Protein AF-A0A533XCX4-F1 (afdb_monomer_lite)

Sequence (166 aa):
MGKGDLHEAAHLLEQAASLWSGLTAKSEELLWRLWPGDFLKLRKTLGRGSTADSPRYNESERLGRTLWTPYESFLKNRGIGLARLLADNEGEDSDGLRSLTKAMMWYDYRVQEFNLAHLYLVFAEIGDKTVGLKGGTTGYLIKRYNKFLFPKLWDSLNELYKDFKT

Structure (mmCIF, N/CA/C/O backbone):
data_AF-A0A533XCX4-F1
#
_entry.id   AF-A0A533XCX4-F1
#
loop_
_atom_site.group_PDB
_atom_site.id
_atom_site.type_symbol
_atom_site.label_atom_id
_atom_site.label_alt_id
_atom_site.label_comp_id
_atom_site.label_asym_id
_atom_site.label_entity_id
_atom_site.label_seq_id
_atom_site.pdbx_PDB_ins_code
_atom_site.Cartn_x
_atom_site.Cartn_y
_atom_site.Cartn_z
_atom_site.occupancy
_atom_site.B_iso_or_equiv
_atom_site.auth_seq_id
_atom_site.auth_comp_id
_atom_site.auth_asym_id
_atom_site.auth_atom_id
_atom_site.pdbx_PDB_model_num
ATOM 1 N N . MET A 1 1 ? -24.392 -14.672 11.580 1.00 37.16 1 MET A N 1
ATOM 2 C CA . MET A 1 1 ? -23.072 -14.347 10.996 1.00 37.16 1 MET A CA 1
ATOM 3 C C . MET A 1 1 ? -22.055 -14.500 12.111 1.00 37.16 1 MET A C 1
ATOM 5 O O . MET A 1 1 ? -22.232 -13.857 13.137 1.00 37.16 1 MET A O 1
ATOM 9 N N . GLY A 1 2 ? -21.135 -15.462 11.989 1.00 41.72 2 GLY A N 1
ATOM 10 C CA . GLY A 1 2 ? -20.233 -15.847 13.080 1.00 41.72 2 GLY A CA 1
ATOM 11 C C . GLY A 1 2 ? -19.392 -14.661 13.539 1.00 41.72 2 GLY A C 1
ATOM 12 O O . GLY A 1 2 ? -18.966 -13.866 12.705 1.00 41.72 2 GLY A O 1
ATOM 13 N N . LYS A 1 3 ? -19.194 -14.520 14.853 1.00 52.56 3 LYS A N 1
ATOM 14 C CA . LYS A 1 3 ? -18.193 -13.609 15.415 1.00 52.56 3 LYS A CA 1
ATOM 15 C C . LYS A 1 3 ? -16.831 -14.077 14.893 1.00 52.56 3 LYS A C 1
ATOM 17 O O . LYS A 1 3 ? -16.259 -15.001 15.456 1.00 52.56 3 LYS A O 1
ATOM 22 N N . GLY A 1 4 ? -16.406 -13.553 13.746 1.00 63.06 4 GLY A N 1
ATOM 23 C CA . GLY A 1 4 ? -15.088 -13.834 13.195 1.00 63.06 4 GLY A CA 1
ATOM 24 C C . GLY A 1 4 ? -14.045 -13.284 14.155 1.00 63.06 4 GLY A C 1
ATOM 25 O O . GLY A 1 4 ? -14.192 -12.158 14.630 1.00 63.06 4 GLY A O 1
ATOM 26 N N . ASP A 1 5 ? -13.049 -14.098 14.471 1.00 88.44 5 ASP A N 1
ATOM 27 C CA . ASP A 1 5 ? -11.914 -13.688 15.282 1.00 88.44 5 ASP A CA 1
ATOM 28 C C . ASP A 1 5 ? -11.107 -12.631 14.505 1.00 88.44 5 ASP A C 1
ATOM 30 O O . ASP A 1 5 ? -10.583 -12.915 13.423 1.00 88.44 5 ASP A O 1
ATOM 34 N N . LEU A 1 6 ? -11.070 -11.387 15.002 1.00 94.38 6 LEU A N 1
ATOM 35 C CA . LEU A 1 6 ? -10.344 -10.307 14.325 1.00 94.38 6 LEU A CA 1
ATOM 36 C C .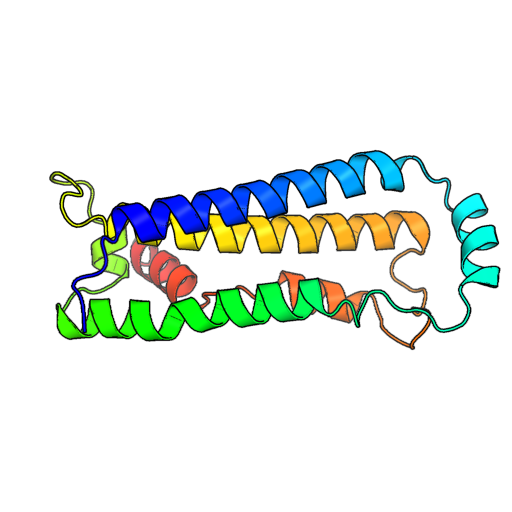 LEU A 1 6 ? -8.830 -10.517 14.394 1.00 94.38 6 LEU A C 1
ATOM 38 O O . LEU A 1 6 ? -8.135 -10.034 13.502 1.00 94.38 6 LEU A O 1
ATOM 42 N N . HIS A 1 7 ? -8.326 -11.258 15.387 1.00 94.88 7 HIS A N 1
ATOM 43 C CA . HIS A 1 7 ? -6.912 -11.631 15.448 1.00 94.88 7 HIS A CA 1
ATOM 44 C C . HIS A 1 7 ? -6.556 -12.582 14.318 1.00 94.88 7 HIS A C 1
ATOM 46 O O . HIS A 1 7 ? -5.558 -12.371 13.635 1.00 94.88 7 HIS A O 1
ATOM 52 N N . GLU A 1 8 ? -7.406 -13.572 14.051 1.00 95.56 8 GLU A N 1
ATOM 53 C CA . GLU A 1 8 ? -7.206 -14.478 12.917 1.00 95.56 8 GLU A CA 1
ATOM 54 C C . GLU A 1 8 ? -7.275 -13.716 11.586 1.00 95.56 8 GLU A C 1
ATOM 56 O O . GLU A 1 8 ? -6.434 -13.897 10.705 1.00 95.56 8 GLU A O 1
ATOM 61 N N . ALA A 1 9 ? -8.236 -12.797 11.443 1.00 96.25 9 ALA A N 1
ATOM 62 C CA . ALA A 1 9 ? -8.322 -11.948 10.258 1.00 96.25 9 ALA A CA 1
ATOM 63 C C . ALA A 1 9 ? -7.066 -11.075 10.078 1.00 96.25 9 ALA A C 1
ATOM 65 O O . ALA A 1 9 ? -6.569 -10.941 8.957 1.00 96.25 9 ALA A O 1
ATOM 66 N N . ALA A 1 10 ? -6.543 -10.504 11.168 1.00 97.69 10 ALA A N 1
ATOM 67 C CA . ALA A 1 10 ? -5.298 -9.746 11.161 1.00 97.69 10 ALA A CA 1
ATOM 68 C C . ALA A 1 10 ? -4.121 -10.633 10.738 1.00 97.69 10 ALA A C 1
ATOM 70 O O . ALA A 1 10 ? -3.392 -10.276 9.814 1.00 97.69 10 ALA A O 1
ATOM 71 N N . HIS A 1 11 ? -3.995 -11.821 11.333 1.00 97.44 11 HIS A N 1
ATOM 72 C CA . HIS A 1 11 ? -2.931 -12.775 11.041 1.00 97.44 11 HIS A CA 1
ATOM 73 C C . HIS A 1 11 ? -2.906 -13.185 9.562 1.00 97.44 11 HIS A C 1
ATOM 75 O O . HIS A 1 11 ? -1.867 -13.104 8.904 1.00 97.44 11 HIS A O 1
ATOM 81 N N . LEU A 1 12 ? -4.054 -13.565 8.998 1.00 97.00 12 LEU A N 1
ATOM 82 C CA . LEU A 1 12 ? -4.158 -13.938 7.584 1.00 97.00 12 LEU A CA 1
ATOM 83 C C . LEU A 1 12 ? -3.817 -12.768 6.652 1.00 97.00 12 LEU A C 1
ATOM 85 O O . LEU A 1 12 ? -3.181 -12.954 5.609 1.00 97.00 12 LEU A O 1
ATOM 89 N N . LEU A 1 13 ? -4.212 -11.549 7.021 1.00 97.44 13 LEU A N 1
ATOM 90 C CA . LEU A 1 13 ? -3.901 -10.358 6.238 1.00 97.44 13 LEU A CA 1
ATOM 91 C C . LEU A 1 13 ? -2.405 -10.008 6.297 1.00 97.44 13 LEU A C 1
ATOM 93 O O . LEU A 1 13 ? -1.822 -9.635 5.277 1.00 97.44 13 LEU A O 1
ATOM 97 N N . GLU A 1 14 ? -1.758 -10.196 7.447 1.00 97.62 14 GLU A N 1
ATOM 98 C CA . GLU A 1 14 ? -0.306 -10.060 7.611 1.00 97.62 14 GLU A CA 1
ATOM 99 C C . GLU A 1 14 ? 0.475 -11.100 6.799 1.00 97.62 14 GLU A C 1
ATOM 101 O O . GLU A 1 14 ? 1.486 -10.766 6.167 1.00 97.62 14 GLU A O 1
ATOM 106 N N . GLN A 1 15 ? -0.004 -12.346 6.750 1.00 97.62 15 GLN A N 1
ATOM 107 C CA . GLN A 1 15 ? 0.565 -13.378 5.882 1.00 97.62 15 GLN A CA 1
ATOM 108 C C . GLN A 1 15 ? 0.468 -12.962 4.409 1.00 97.62 15 GLN A C 1
ATOM 110 O O . GLN A 1 15 ? 1.459 -13.012 3.677 1.00 97.62 15 GLN A O 1
ATOM 115 N N . ALA A 1 16 ? -0.698 -12.477 3.975 1.00 96.25 16 ALA A N 1
ATOM 116 C CA . ALA A 1 16 ? -0.886 -11.989 2.612 1.00 96.25 16 ALA A CA 1
ATOM 117 C C . ALA A 1 16 ? 0.020 -10.783 2.293 1.00 96.25 16 ALA A C 1
ATOM 119 O O . ALA A 1 16 ? 0.592 -10.711 1.204 1.00 96.25 16 ALA A O 1
ATOM 120 N N . ALA A 1 17 ? 0.208 -9.862 3.242 1.00 96.75 17 ALA A N 1
ATOM 121 C CA . ALA A 1 17 ? 1.137 -8.739 3.110 1.00 96.75 17 ALA A CA 1
ATOM 122 C C . ALA A 1 17 ? 2.602 -9.209 2.998 1.00 96.75 17 ALA A C 1
ATOM 124 O O . ALA A 1 17 ? 3.380 -8.675 2.207 1.00 96.75 17 ALA A O 1
ATOM 125 N N . SER A 1 18 ? 2.979 -10.250 3.740 1.00 96.38 18 SER A N 1
ATOM 126 C CA . SER A 1 18 ? 4.315 -10.856 3.662 1.00 96.38 18 SER A CA 1
ATOM 127 C C . SER A 1 18 ? 4.580 -11.493 2.295 1.00 96.38 18 SER A C 1
ATOM 129 O O . SER A 1 18 ? 5.683 -11.373 1.763 1.00 96.38 18 SER A O 1
ATOM 131 N N . LEU A 1 19 ? 3.560 -12.104 1.681 1.00 94.56 19 LEU A N 1
ATOM 132 C CA . LEU A 1 19 ? 3.659 -12.631 0.318 1.00 94.56 19 LEU A CA 1
ATOM 133 C C . LEU A 1 19 ? 3.873 -11.518 -0.715 1.00 94.56 19 LEU A C 1
ATOM 135 O O . LEU A 1 19 ? 4.712 -11.678 -1.601 1.00 94.56 19 LEU A O 1
ATOM 139 N N . TRP A 1 20 ? 3.177 -10.382 -0.583 1.00 94.25 20 TRP A N 1
ATOM 140 C CA . TRP A 1 20 ? 3.435 -9.199 -1.413 1.00 94.25 20 TRP A CA 1
ATOM 141 C C . TRP A 1 20 ? 4.891 -8.749 -1.315 1.00 94.25 20 TRP A C 1
ATOM 143 O O . TRP A 1 20 ? 5.559 -8.638 -2.339 1.00 94.25 20 TRP A O 1
ATOM 153 N N . SER A 1 21 ? 5.392 -8.559 -0.092 1.00 95.12 21 SER A N 1
ATOM 154 C CA . SER A 1 21 ? 6.781 -8.161 0.161 1.00 95.12 21 SER A CA 1
ATOM 155 C C . SER A 1 21 ? 7.784 -9.113 -0.497 1.00 95.12 21 SER A C 1
ATOM 157 O O . SER A 1 21 ? 8.656 -8.684 -1.252 1.00 95.12 21 SER A O 1
ATOM 159 N N . GLY A 1 22 ? 7.626 -10.423 -0.275 1.00 95.44 22 GLY A N 1
ATOM 160 C CA . GLY A 1 22 ? 8.530 -11.429 -0.831 1.00 95.44 22 GLY A CA 1
ATOM 161 C C . GLY A 1 22 ? 8.540 -11.440 -2.363 1.00 95.44 22 GLY A C 1
ATOM 162 O O . GLY A 1 22 ? 9.605 -11.545 -2.973 1.00 95.44 22 GLY A O 1
ATOM 163 N N . LEU A 1 23 ? 7.371 -11.287 -2.995 1.00 91.69 23 LEU A N 1
ATOM 164 C CA . LEU A 1 23 ? 7.257 -11.203 -4.453 1.00 91.69 23 LEU A CA 1
ATOM 165 C C . LEU A 1 23 ? 7.872 -9.913 -5.006 1.00 91.69 23 LEU A C 1
ATOM 167 O O . LEU A 1 23 ? 8.564 -9.971 -6.026 1.00 91.69 23 LEU A O 1
ATOM 171 N N . THR A 1 24 ? 7.658 -8.775 -4.343 1.00 94.38 24 THR A N 1
ATOM 172 C CA . THR A 1 24 ? 8.269 -7.491 -4.715 1.00 94.38 24 THR A CA 1
ATOM 173 C C . THR A 1 24 ? 9.786 -7.583 -4.647 1.00 94.38 24 THR A C 1
ATOM 175 O O . THR A 1 24 ? 10.445 -7.414 -5.672 1.00 94.38 24 THR A O 1
ATOM 178 N N . ALA A 1 25 ? 10.330 -7.974 -3.492 1.00 94.19 25 ALA A N 1
ATOM 179 C CA . ALA A 1 25 ? 11.769 -8.081 -3.280 1.00 94.19 25 ALA A CA 1
ATOM 180 C C . ALA A 1 25 ? 12.423 -9.029 -4.293 1.00 94.19 25 ALA A C 1
ATOM 182 O O . ALA A 1 25 ? 13.469 -8.716 -4.865 1.0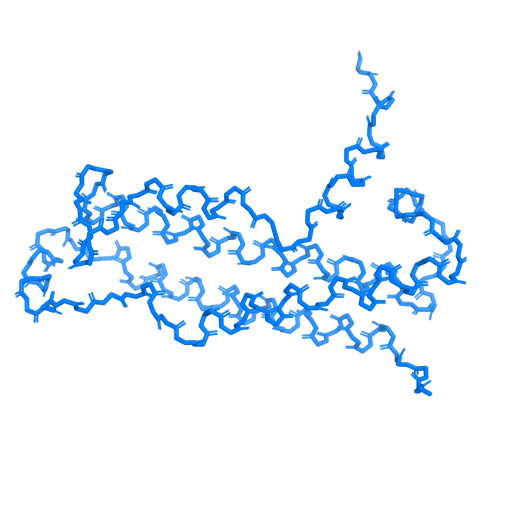0 94.19 25 ALA A O 1
ATOM 183 N N . LYS A 1 26 ? 11.790 -10.177 -4.578 1.00 92.44 26 LYS A N 1
ATOM 184 C CA . LYS A 1 26 ? 12.329 -11.123 -5.560 1.00 92.44 26 LYS A CA 1
ATOM 185 C C . LYS A 1 26 ? 12.299 -10.571 -6.984 1.00 92.44 26 LYS A C 1
ATOM 187 O O . LYS A 1 26 ? 13.231 -10.813 -7.750 1.00 92.44 26 LYS A O 1
ATOM 192 N N . SER A 1 27 ? 11.242 -9.844 -7.340 1.00 87.38 27 SER A N 1
ATOM 193 C CA . SER A 1 27 ? 11.117 -9.215 -8.658 1.00 87.38 27 SER A CA 1
ATOM 194 C C . SER A 1 27 ? 12.180 -8.137 -8.851 1.00 87.38 27 SER A C 1
ATOM 196 O O . SER A 1 27 ? 12.835 -8.109 -9.890 1.00 87.38 27 SER A O 1
ATOM 198 N N . GLU A 1 28 ? 12.399 -7.300 -7.840 1.00 91.44 28 GLU A N 1
ATOM 199 C CA . GLU A 1 28 ? 13.451 -6.285 -7.846 1.00 91.44 28 GLU A CA 1
ATOM 200 C C . GLU A 1 28 ? 14.842 -6.909 -7.964 1.00 91.44 28 GLU A C 1
ATOM 202 O O . GLU A 1 28 ? 15.604 -6.521 -8.845 1.00 91.44 28 GLU A O 1
ATOM 207 N N . GLU A 1 29 ? 15.156 -7.917 -7.141 1.00 89.69 29 GLU A N 1
ATOM 208 C CA . GLU A 1 29 ? 16.461 -8.593 -7.144 1.00 89.69 29 GLU A CA 1
ATOM 209 C C . GLU A 1 29 ? 16.851 -9.111 -8.539 1.00 89.69 29 GLU A C 1
ATOM 211 O O . GLU A 1 29 ? 18.019 -9.055 -8.934 1.00 89.69 29 GLU A O 1
ATOM 216 N N . LEU A 1 30 ? 15.873 -9.637 -9.279 1.00 88.44 30 LEU A N 1
ATOM 217 C CA . LEU A 1 30 ? 16.083 -10.220 -10.600 1.00 88.44 30 LEU A CA 1
ATOM 218 C C . LEU A 1 30 ? 16.119 -9.161 -11.703 1.00 88.44 30 LEU A C 1
ATOM 220 O O . LEU A 1 30 ? 17.001 -9.206 -12.559 1.00 88.44 30 LEU A O 1
ATOM 224 N N . LEU A 1 31 ? 15.158 -8.236 -11.705 1.00 90.62 31 LEU A N 1
ATOM 225 C CA . LEU A 1 31 ? 14.951 -7.324 -12.828 1.00 90.62 31 LEU A CA 1
ATOM 226 C C . LEU A 1 31 ? 15.910 -6.134 -12.809 1.00 90.62 31 LEU A C 1
ATOM 228 O O . LEU A 1 31 ? 16.328 -5.710 -13.876 1.00 90.62 31 LEU A O 1
ATOM 232 N N . TRP A 1 32 ? 16.359 -5.666 -11.640 1.00 89.75 32 TRP A N 1
ATOM 233 C CA . TRP A 1 32 ? 17.351 -4.582 -11.561 1.00 89.75 32 TRP A CA 1
ATOM 234 C C . TRP A 1 32 ? 18.726 -4.939 -12.136 1.00 89.75 32 TRP A C 1
ATOM 236 O O . TRP A 1 32 ? 19.550 -4.057 -12.365 1.00 89.75 32 TRP A O 1
ATOM 246 N N . ARG A 1 33 ? 19.005 -6.229 -12.348 1.00 90.00 33 ARG A N 1
ATOM 247 C CA . ARG A 1 33 ? 20.260 -6.696 -12.957 1.00 90.00 33 ARG A CA 1
ATOM 248 C C . ARG A 1 33 ? 20.226 -6.656 -14.483 1.00 90.00 33 ARG A C 1
ATOM 250 O O . ARG A 1 33 ? 21.252 -6.916 -15.112 1.00 90.00 33 ARG A O 1
ATOM 257 N N . LEU A 1 34 ? 19.065 -6.397 -15.081 1.00 91.00 34 LEU A N 1
ATOM 258 C CA . LEU A 1 34 ? 18.924 -6.337 -16.523 1.00 91.00 34 LEU A CA 1
ATOM 259 C C . LEU A 1 34 ? 19.484 -5.007 -17.039 1.00 91.00 34 LEU A C 1
ATOM 261 O O . LEU A 1 34 ? 19.216 -3.938 -16.501 1.00 91.00 34 LEU A O 1
ATOM 265 N N . TRP A 1 35 ? 20.319 -5.072 -18.075 1.00 93.31 35 TRP A N 1
ATOM 266 C CA . TRP A 1 35 ? 20.795 -3.865 -18.738 1.00 93.31 35 TRP A CA 1
ATOM 267 C C . TRP A 1 35 ? 19.719 -3.364 -19.715 1.00 93.31 35 TRP A C 1
ATOM 269 O O . TRP A 1 35 ? 19.214 -4.181 -20.496 1.00 93.31 35 TRP A O 1
ATOM 279 N N . PRO A 1 36 ? 19.432 -2.048 -19.802 1.00 93.75 36 PRO A N 1
ATOM 280 C CA . PRO A 1 36 ? 18.381 -1.532 -20.688 1.00 93.75 36 PRO A CA 1
ATOM 281 C C . PRO A 1 36 ? 18.544 -1.943 -22.157 1.00 93.75 36 PRO A C 1
ATOM 283 O O . PRO A 1 36 ? 17.575 -2.202 -22.875 1.00 93.75 36 PRO A O 1
ATOM 286 N N . GLY A 1 37 ? 19.792 -2.067 -22.623 1.00 94.75 37 GLY A N 1
ATOM 287 C CA . GLY A 1 37 ? 20.089 -2.560 -23.970 1.00 94.75 37 GLY A CA 1
ATOM 288 C C . GLY A 1 37 ? 19.688 -4.024 -24.197 1.00 94.75 37 GLY A C 1
ATOM 289 O O . GLY A 1 37 ? 19.291 -4.380 -25.308 1.00 94.75 37 GLY A O 1
ATOM 290 N N . ASP A 1 38 ? 19.753 -4.867 -23.167 1.00 93.94 38 ASP A N 1
ATOM 291 C CA . ASP A 1 38 ? 19.312 -6.263 -23.230 1.00 93.94 38 ASP A CA 1
ATOM 292 C C . ASP A 1 38 ? 17.795 -6.371 -23.100 1.00 93.94 38 ASP A C 1
ATOM 294 O O . ASP A 1 38 ? 17.168 -7.102 -23.876 1.00 93.94 38 ASP A O 1
ATOM 298 N N . PHE A 1 39 ? 17.178 -5.561 -22.234 1.00 92.00 39 PHE A N 1
ATOM 299 C CA . PHE A 1 39 ? 15.724 -5.444 -22.209 1.00 92.00 39 PHE A CA 1
ATOM 300 C C . PHE A 1 39 ? 15.169 -4.981 -23.555 1.00 92.00 39 PHE A C 1
ATOM 302 O O . PHE A 1 39 ? 14.170 -5.524 -24.014 1.00 92.00 39 PHE A O 1
ATOM 309 N N . LEU A 1 40 ? 15.826 -4.051 -24.255 1.00 92.81 40 LEU A N 1
ATOM 310 C CA . LEU A 1 40 ? 15.410 -3.630 -25.596 1.00 92.81 40 LEU A CA 1
ATOM 311 C C . LEU A 1 40 ? 15.401 -4.794 -26.601 1.00 92.81 40 LEU A C 1
ATOM 313 O O . LEU A 1 40 ? 14.504 -4.863 -27.446 1.00 92.81 40 LEU A O 1
ATOM 317 N N . LYS A 1 41 ? 16.371 -5.717 -26.527 1.00 93.88 41 LYS A N 1
ATOM 318 C CA . LYS A 1 41 ? 16.391 -6.924 -27.373 1.00 93.88 41 LYS A CA 1
ATOM 319 C C . LYS A 1 41 ? 15.200 -7.828 -27.050 1.00 93.88 41 LYS A C 1
ATOM 321 O O . LYS A 1 41 ? 14.494 -8.230 -27.971 1.00 93.88 41 LYS A O 1
ATOM 326 N N . LEU A 1 42 ? 14.942 -8.079 -25.763 1.00 89.69 42 LEU A N 1
ATOM 327 C CA . LEU A 1 42 ? 13.792 -8.865 -25.296 1.00 89.69 42 LEU A CA 1
ATOM 328 C C . LEU A 1 42 ? 12.463 -8.207 -25.685 1.00 89.69 42 LEU A C 1
ATOM 330 O O . LEU A 1 42 ? 11.570 -8.848 -26.225 1.00 89.69 42 LEU A O 1
ATOM 334 N N . ARG A 1 43 ? 12.331 -6.896 -25.494 1.00 88.25 43 ARG A N 1
ATOM 335 C CA . ARG A 1 43 ? 11.114 -6.127 -25.774 1.00 88.25 43 ARG A CA 1
ATOM 336 C C . ARG A 1 43 ? 10.647 -6.274 -27.220 1.00 88.25 43 ARG A C 1
ATOM 338 O O . ARG A 1 43 ? 9.444 -6.312 -27.459 1.00 88.25 43 ARG A O 1
ATOM 345 N N . LYS A 1 44 ? 11.575 -6.390 -28.175 1.00 89.94 44 LYS A N 1
ATOM 346 C CA . LYS A 1 44 ? 11.258 -6.605 -29.597 1.00 89.94 44 LYS A CA 1
ATOM 347 C C . LYS A 1 44 ? 10.571 -7.950 -29.861 1.00 89.94 44 LYS A C 1
ATOM 349 O O . LYS A 1 44 ? 9.862 -8.060 -30.856 1.00 89.94 44 LYS A O 1
ATOM 354 N N . THR A 1 45 ? 10.746 -8.947 -28.990 1.00 89.44 45 THR A N 1
ATOM 355 C CA . THR A 1 45 ? 10.145 -10.284 -29.139 1.00 89.44 45 THR A CA 1
ATOM 356 C C . THR A 1 45 ? 8.835 -10.452 -28.359 1.00 89.44 45 THR A C 1
ATOM 358 O O . THR A 1 45 ? 8.046 -11.330 -28.691 1.00 89.44 45 THR A O 1
ATOM 361 N N . LEU A 1 46 ? 8.546 -9.585 -27.377 1.00 84.44 46 LEU A N 1
ATOM 362 C CA . LEU A 1 46 ? 7.360 -9.673 -26.502 1.00 84.44 46 LEU A CA 1
ATOM 363 C C . LEU A 1 46 ? 6.018 -9.312 -27.179 1.00 84.44 46 LEU A C 1
ATOM 365 O O . LEU A 1 46 ? 4.951 -9.469 -26.576 1.00 84.44 46 LEU A O 1
ATOM 369 N N . GLY A 1 47 ? 6.036 -8.819 -28.421 1.00 80.62 47 GLY A N 1
ATOM 370 C CA . GLY A 1 47 ? 4.827 -8.450 -29.163 1.00 80.62 47 GLY A CA 1
ATOM 371 C C . GLY A 1 47 ? 3.976 -7.403 -28.429 1.00 80.62 47 GLY A C 1
ATOM 372 O O . GLY A 1 47 ? 4.482 -6.378 -27.982 1.00 80.62 47 GLY A O 1
ATOM 373 N N . ARG A 1 48 ? 2.664 -7.654 -28.305 1.00 73.31 48 ARG A N 1
ATOM 374 C CA . ARG A 1 48 ? 1.708 -6.788 -27.576 1.00 73.31 48 ARG A CA 1
ATOM 375 C C . ARG A 1 48 ? 1.418 -7.271 -26.148 1.00 73.31 48 ARG A C 1
ATOM 377 O O . ARG A 1 48 ? 0.398 -6.891 -25.569 1.00 73.31 48 ARG A O 1
ATOM 384 N N . GLY A 1 49 ? 2.269 -8.134 -25.589 1.00 69.25 49 GLY A N 1
ATOM 385 C CA . GLY A 1 49 ? 2.140 -8.576 -24.204 1.00 69.25 49 GLY A CA 1
ATOM 386 C C . GLY A 1 49 ? 2.184 -7.383 -23.249 1.00 69.25 49 GLY A C 1
ATOM 387 O O . GLY A 1 49 ? 3.004 -6.482 -23.405 1.00 69.25 49 GLY A O 1
ATOM 388 N N . SER A 1 50 ? 1.285 -7.342 -22.268 1.00 72.31 50 SER A N 1
ATOM 389 C CA . SER A 1 50 ? 1.320 -6.326 -21.218 1.00 72.31 50 SER A CA 1
ATOM 390 C C . SER A 1 50 ? 1.056 -6.962 -19.872 1.00 72.31 50 SER A C 1
ATOM 392 O O . SER A 1 50 ? 0.102 -7.716 -19.704 1.00 72.31 50 SER A O 1
ATOM 394 N N . THR A 1 51 ? 1.889 -6.603 -18.904 1.00 69.75 51 THR A N 1
ATOM 395 C CA . THR A 1 51 ? 1.710 -6.967 -17.500 1.00 69.75 51 THR A CA 1
ATOM 396 C C . THR A 1 51 ? 0.522 -6.244 -16.856 1.00 69.75 51 THR A C 1
ATOM 398 O O . THR A 1 51 ? 0.082 -6.654 -15.784 1.00 69.75 51 THR A O 1
ATOM 401 N N . ALA A 1 52 ? -0.051 -5.225 -17.518 1.00 70.06 52 ALA A N 1
ATOM 402 C CA . ALA A 1 52 ? -1.243 -4.512 -17.053 1.00 70.06 52 ALA A CA 1
ATOM 403 C C . ALA A 1 52 ? -2.473 -5.428 -16.902 1.00 70.06 52 ALA A C 1
ATOM 405 O O . ALA A 1 52 ? -3.346 -5.153 -16.080 1.00 70.06 52 ALA A O 1
ATOM 406 N N . ASP A 1 53 ? -2.515 -6.539 -17.641 1.00 73.50 53 ASP A N 1
ATOM 407 C CA . ASP A 1 53 ? -3.624 -7.495 -17.607 1.00 73.50 53 ASP A CA 1
ATOM 408 C C . ASP A 1 53 ? -3.380 -8.670 -16.654 1.00 73.50 53 ASP A C 1
ATOM 410 O O . ASP A 1 53 ? -4.083 -9.671 -16.750 1.00 73.50 53 ASP A O 1
ATOM 414 N N . SER A 1 54 ? -2.387 -8.588 -15.757 1.00 85.44 54 SER A N 1
ATOM 415 C CA . SER A 1 54 ? -2.084 -9.664 -14.806 1.00 85.44 54 SER A CA 1
ATOM 416 C C . SER A 1 54 ? -3.330 -10.020 -13.974 1.00 85.44 54 SER A C 1
ATOM 418 O O . SER A 1 54 ? -3.713 -9.246 -13.088 1.00 85.44 54 SER A O 1
ATOM 420 N N . PRO A 1 55 ? -3.980 -11.184 -14.213 1.00 87.44 55 PRO A N 1
ATOM 421 C CA . PRO A 1 55 ? -5.279 -11.470 -13.607 1.00 87.44 55 PRO A CA 1
ATOM 422 C C . PRO A 1 55 ? -5.177 -11.610 -12.091 1.00 87.44 55 PRO A C 1
ATOM 424 O O . PRO A 1 55 ? -6.040 -11.140 -11.359 1.00 87.44 55 PRO A O 1
ATOM 427 N N . ARG A 1 56 ? -4.084 -12.218 -11.612 1.00 88.12 56 ARG A N 1
ATOM 428 C CA . ARG A 1 56 ? -3.833 -12.431 -10.181 1.00 88.12 56 ARG A CA 1
ATOM 429 C C . ARG A 1 56 ? -3.527 -11.128 -9.453 1.00 88.12 56 ARG A C 1
ATOM 431 O O . ARG A 1 56 ? -4.024 -10.938 -8.351 1.00 88.12 56 ARG A O 1
ATOM 438 N N . TYR A 1 57 ? -2.775 -10.226 -10.084 1.00 88.56 57 TYR A N 1
ATOM 439 C CA . TYR A 1 57 ? -2.515 -8.901 -9.528 1.00 88.56 57 TYR A CA 1
ATOM 440 C C . TYR A 1 57 ? -3.816 -8.095 -9.410 1.00 88.56 57 TYR A C 1
ATOM 442 O O . TYR A 1 57 ? -4.168 -7.643 -8.322 1.00 88.56 57 TYR A O 1
ATOM 450 N N . ASN A 1 58 ? -4.584 -8.000 -10.499 1.00 89.25 58 ASN A N 1
ATOM 451 C CA . ASN A 1 58 ? -5.848 -7.261 -10.503 1.00 89.25 58 ASN A CA 1
ATOM 452 C C . ASN A 1 58 ? -6.842 -7.841 -9.483 1.00 89.25 58 ASN A C 1
ATOM 454 O O . ASN A 1 58 ? -7.517 -7.092 -8.779 1.00 89.25 58 ASN A O 1
ATOM 458 N N . GLU A 1 59 ? -6.896 -9.170 -9.362 1.00 92.50 59 GLU A N 1
ATOM 459 C CA . GLU A 1 59 ? -7.741 -9.839 -8.376 1.00 92.50 59 GLU A CA 1
ATOM 460 C C . GLU A 1 59 ? -7.281 -9.572 -6.939 1.00 92.50 59 GLU A C 1
ATOM 462 O O . GLU A 1 59 ? -8.118 -9.313 -6.080 1.00 92.50 59 GLU A O 1
ATOM 467 N N . SER A 1 60 ? -5.973 -9.569 -6.667 1.00 91.62 60 SER A N 1
ATOM 468 C CA . SER A 1 60 ? -5.453 -9.265 -5.328 1.00 91.62 60 SER A CA 1
ATOM 469 C C . SER A 1 60 ? -5.774 -7.835 -4.880 1.00 91.62 60 SER A C 1
ATOM 471 O O . SER A 1 60 ? -6.263 -7.649 -3.766 1.00 91.62 60 SER A O 1
ATOM 473 N N . GLU A 1 61 ? -5.623 -6.834 -5.757 1.00 91.44 61 GLU A N 1
ATOM 474 C CA . GLU A 1 61 ? -6.057 -5.464 -5.460 1.00 91.44 61 GLU A CA 1
ATOM 475 C C . GLU A 1 61 ? -7.576 -5.388 -5.252 1.00 91.44 61 GLU A C 1
ATOM 477 O O . GLU A 1 61 ? -8.048 -4.725 -4.325 1.00 91.44 61 GLU A O 1
ATOM 482 N N . ARG A 1 62 ? -8.361 -6.069 -6.103 1.00 94.31 62 ARG A N 1
ATOM 483 C CA . ARG A 1 62 ? -9.826 -6.096 -5.997 1.00 94.31 62 ARG A CA 1
ATOM 484 C C . ARG A 1 62 ? -10.261 -6.678 -4.655 1.00 94.31 62 ARG A C 1
ATOM 486 O O . ARG A 1 62 ? -11.056 -6.048 -3.963 1.00 94.31 62 ARG A O 1
ATOM 493 N N . LEU A 1 63 ? -9.737 -7.845 -4.285 1.00 95.44 63 LEU A N 1
ATOM 494 C CA . LEU A 1 63 ? -10.026 -8.505 -3.013 1.00 95.44 63 LEU A CA 1
ATOM 495 C C . LEU A 1 63 ? -9.597 -7.632 -1.832 1.00 95.44 63 LEU A C 1
ATOM 497 O O . LEU A 1 63 ? -10.401 -7.424 -0.927 1.00 95.44 63 LEU A O 1
ATOM 501 N N . GLY A 1 64 ? -8.404 -7.031 -1.881 1.00 95.25 64 GLY A N 1
ATOM 502 C CA . GLY A 1 64 ? -7.952 -6.078 -0.867 1.00 95.25 64 GLY A CA 1
ATOM 503 C C . GLY A 1 64 ? -8.970 -4.959 -0.636 1.00 95.25 64 GLY A C 1
ATOM 504 O O . GLY A 1 64 ? -9.403 -4.745 0.492 1.00 95.25 64 GLY A O 1
ATOM 505 N N . ARG A 1 65 ? -9.466 -4.315 -1.704 1.00 96.44 65 ARG A N 1
ATOM 506 C CA . ARG A 1 65 ? -10.485 -3.247 -1.605 1.00 96.44 65 ARG A CA 1
ATOM 507 C C . ARG A 1 65 ? -11.808 -3.7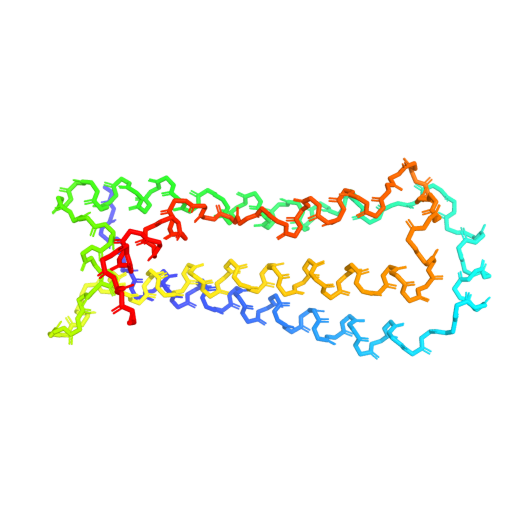25 -1.000 1.00 96.44 65 ARG A C 1
ATOM 509 O O . ARG A 1 65 ? -12.484 -2.939 -0.338 1.00 96.44 65 ARG A O 1
ATOM 516 N N . THR A 1 66 ? -12.183 -4.995 -1.183 1.00 96.44 66 THR A N 1
ATOM 517 C CA . THR A 1 66 ? -13.429 -5.536 -0.604 1.00 96.44 66 THR A CA 1
ATOM 518 C C . THR A 1 66 ? -13.404 -5.644 0.920 1.00 96.44 66 THR A C 1
ATOM 520 O O . THR A 1 66 ? -14.473 -5.692 1.523 1.00 96.44 66 THR A O 1
ATOM 523 N N . LEU A 1 67 ? -12.224 -5.605 1.554 1.00 96.31 67 LEU A N 1
ATOM 524 C CA . LEU A 1 67 ? -12.087 -5.631 3.016 1.00 96.31 67 LEU A CA 1
ATOM 525 C C . LEU A 1 67 ? -12.648 -4.370 3.688 1.00 96.31 67 LEU A C 1
ATOM 527 O O . LEU A 1 67 ? -13.065 -4.424 4.844 1.00 96.31 67 LEU A O 1
ATOM 531 N N . TRP A 1 68 ? -12.704 -3.241 2.971 1.00 97.50 68 TRP A N 1
ATOM 532 C CA . TRP A 1 68 ? -13.132 -1.968 3.549 1.00 97.50 68 TRP A CA 1
ATOM 533 C C . TRP A 1 68 ? -14.585 -1.988 4.028 1.00 97.50 68 TRP A C 1
ATOM 535 O O . TRP A 1 68 ? -14.872 -1.572 5.145 1.00 97.50 68 TRP A O 1
ATOM 545 N N . THR A 1 69 ? -15.512 -2.466 3.196 1.00 96.94 69 THR A N 1
ATOM 546 C CA . THR A 1 69 ? -16.948 -2.450 3.507 1.00 96.94 69 THR A CA 1
ATOM 547 C C . THR A 1 69 ? -17.290 -3.175 4.816 1.00 96.94 69 THR A C 1
ATOM 549 O O . THR A 1 69 ? -17.907 -2.541 5.673 1.00 96.94 69 THR A O 1
ATOM 552 N N . PRO A 1 70 ? -16.900 -4.449 5.035 1.00 95.75 70 PRO A N 1
ATOM 553 C CA . PRO A 1 70 ? -17.194 -5.130 6.294 1.00 95.75 70 PRO A CA 1
ATOM 554 C C . PRO A 1 70 ? -16.487 -4.485 7.495 1.00 95.75 70 PRO A C 1
ATOM 556 O O . PRO A 1 70 ? -17.103 -4.376 8.555 1.00 95.75 70 PRO A O 1
ATOM 559 N N . TYR A 1 71 ? -15.250 -4.004 7.333 1.00 96.88 71 TYR A N 1
ATOM 560 C CA . TYR A 1 71 ? -14.523 -3.297 8.391 1.00 96.88 71 TYR A CA 1
ATOM 561 C C . TYR A 1 71 ? -15.229 -1.991 8.802 1.00 96.88 71 TYR A C 1
ATOM 563 O O . TYR A 1 71 ? -15.503 -1.765 9.981 1.00 96.88 71 TYR A O 1
ATOM 571 N N . GLU A 1 72 ? -15.623 -1.161 7.833 1.00 96.94 72 GLU A N 1
ATOM 572 C CA . GLU A 1 72 ? -16.333 0.096 8.085 1.00 96.94 72 GLU A CA 1
ATOM 573 C C . GLU A 1 72 ? -17.709 -0.153 8.727 1.00 96.94 72 GLU A C 1
ATOM 575 O O . GLU A 1 72 ? -18.100 0.552 9.659 1.00 96.94 72 GLU A O 1
ATOM 580 N N . SER A 1 73 ? -18.443 -1.174 8.270 1.00 96.25 73 SER A N 1
ATOM 581 C CA . SER A 1 73 ? -19.709 -1.584 8.886 1.00 96.25 73 SER A CA 1
ATOM 582 C C . SER A 1 73 ? -19.524 -2.047 10.332 1.00 96.25 73 SER A C 1
ATOM 584 O O . SER A 1 73 ? -20.341 -1.705 11.186 1.00 96.25 73 SER A O 1
ATOM 586 N N . PHE A 1 74 ? -18.451 -2.784 10.629 1.00 94.75 74 PHE A N 1
ATOM 587 C CA . PHE A 1 74 ? -18.140 -3.227 11.987 1.00 94.75 74 PHE A CA 1
ATOM 588 C C . PHE A 1 74 ? -17.874 -2.044 12.929 1.00 94.75 74 PHE A C 1
ATOM 590 O O . PHE A 1 74 ? -18.477 -1.974 14.002 1.00 94.75 74 PHE A O 1
ATOM 597 N N . LEU A 1 75 ? -17.050 -1.079 12.506 1.00 95.62 75 LEU A N 1
ATOM 598 C CA . LEU A 1 75 ? -16.791 0.146 13.272 1.00 95.62 75 LEU A CA 1
ATOM 599 C C . LEU A 1 75 ? -18.078 0.934 13.544 1.00 95.62 75 LEU A C 1
ATOM 601 O O . LEU A 1 75 ? -18.350 1.302 14.688 1.00 95.62 75 LEU A O 1
ATOM 605 N N . LYS A 1 76 ? -18.906 1.132 12.508 1.00 96.44 76 LYS A N 1
ATOM 606 C CA . LYS A 1 76 ? -20.192 1.842 12.612 1.00 96.44 76 LYS A CA 1
ATOM 607 C C . LYS A 1 76 ? -21.142 1.170 13.599 1.00 96.44 76 LYS A C 1
ATOM 609 O O . LYS A 1 76 ? -21.693 1.850 14.458 1.00 96.44 76 LYS A O 1
ATOM 614 N N . ASN A 1 77 ? -21.291 -0.152 13.524 1.00 95.44 77 ASN A N 1
ATOM 615 C CA . ASN A 1 77 ? -22.175 -0.907 14.417 1.00 95.44 77 ASN A CA 1
ATOM 616 C C . ASN A 1 77 ? -21.731 -0.848 15.886 1.00 95.44 77 ASN A C 1
ATOM 618 O O . ASN A 1 77 ? -22.564 -0.973 16.779 1.00 95.44 77 ASN A O 1
ATOM 622 N N . ARG A 1 78 ? -20.433 -0.649 16.143 1.00 93.50 78 ARG A N 1
ATOM 623 C CA . ARG A 1 78 ? -19.881 -0.472 17.494 1.00 93.50 78 ARG A CA 1
ATOM 624 C C . ARG A 1 78 ? -19.806 0.988 17.944 1.00 93.50 78 ARG A C 1
ATOM 626 O O . ARG A 1 78 ? -19.382 1.242 19.066 1.00 93.50 78 ARG A O 1
ATOM 633 N N . GLY A 1 79 ? -20.184 1.944 17.091 1.00 96.19 79 GLY A N 1
ATOM 634 C CA . GLY A 1 79 ? -20.047 3.373 17.379 1.00 96.19 79 GLY A CA 1
ATOM 635 C C . GLY A 1 79 ? -18.591 3.828 17.543 1.00 96.19 79 GLY A C 1
ATOM 636 O O . GLY A 1 79 ? -18.330 4.812 18.232 1.00 96.19 79 GLY A O 1
ATOM 637 N N . ILE A 1 80 ? -17.635 3.109 16.944 1.00 94.88 80 ILE A N 1
ATOM 638 C CA . ILE A 1 80 ? -16.203 3.407 17.055 1.00 94.88 80 ILE A CA 1
ATOM 639 C C . ILE A 1 80 ? -15.796 4.319 15.896 1.00 94.88 80 ILE A C 1
ATOM 641 O O . ILE A 1 80 ? -15.906 3.953 14.727 1.00 94.88 80 ILE A O 1
ATOM 645 N N . GLY A 1 81 ? -15.298 5.513 16.221 1.00 96.06 81 GLY A N 1
ATOM 646 C CA . GLY A 1 81 ? -14.656 6.394 15.247 1.00 96.06 81 GLY A CA 1
ATOM 647 C C . GLY A 1 81 ? -13.224 5.940 14.961 1.00 96.06 81 GLY A C 1
ATOM 648 O O . GLY A 1 81 ? -12.462 5.710 15.896 1.00 96.06 81 GLY A O 1
ATOM 649 N N . LEU A 1 82 ? -12.837 5.849 13.685 1.00 96.50 82 LEU A N 1
ATOM 650 C CA . LEU A 1 82 ? -11.517 5.338 13.296 1.00 96.50 82 LEU A CA 1
ATOM 651 C C . LEU A 1 82 ? -10.360 6.218 13.792 1.00 96.50 82 LEU A C 1
ATOM 653 O O . LEU A 1 82 ? -9.403 5.691 14.341 1.00 96.50 82 LEU A O 1
ATOM 657 N N . ALA A 1 83 ? -10.463 7.548 13.706 1.00 96.12 83 ALA A N 1
ATOM 658 C CA . ALA A 1 83 ? -9.445 8.443 14.273 1.00 96.12 83 ALA A CA 1
ATOM 659 C C . ALA A 1 83 ? -9.284 8.254 15.796 1.00 96.12 83 ALA A C 1
ATOM 661 O O . ALA A 1 83 ? -8.172 8.278 16.311 1.00 96.12 83 ALA A O 1
ATOM 662 N N . ARG A 1 84 ? -10.388 7.988 16.512 1.00 94.06 84 ARG A N 1
ATOM 663 C CA . ARG A 1 84 ? -10.356 7.678 17.949 1.00 94.06 84 ARG A CA 1
ATOM 664 C C . ARG A 1 84 ? -9.694 6.327 18.222 1.00 94.06 84 ARG A C 1
ATOM 666 O O . ARG A 1 84 ? -8.920 6.235 19.161 1.00 94.06 84 ARG A O 1
ATOM 673 N N . LEU A 1 85 ? -9.979 5.310 17.407 1.00 95.44 85 LEU A N 1
ATOM 674 C CA . LEU A 1 85 ? -9.312 4.008 17.485 1.00 95.44 85 LEU A CA 1
ATOM 675 C C . LEU A 1 85 ? -7.802 4.128 17.227 1.00 95.44 85 LEU A C 1
ATOM 677 O O . LEU A 1 85 ? -7.020 3.483 17.907 1.00 95.44 85 LEU A O 1
ATOM 681 N N . LEU A 1 86 ? -7.390 4.956 16.263 1.00 95.56 86 LEU A N 1
ATOM 682 C CA . LEU A 1 86 ? -5.977 5.196 15.951 1.00 95.56 86 LEU A CA 1
ATOM 683 C C . LEU A 1 86 ? -5.247 5.981 17.055 1.00 95.56 86 LEU A C 1
ATOM 685 O O . LEU A 1 86 ? -4.040 5.825 17.205 1.00 95.56 86 LEU A O 1
ATOM 689 N N . ALA A 1 87 ? -5.963 6.818 17.813 1.00 94.12 87 ALA A N 1
ATOM 690 C CA . ALA A 1 87 ? -5.425 7.531 18.975 1.00 94.12 87 ALA A CA 1
ATOM 691 C C . ALA A 1 87 ? -5.288 6.649 20.227 1.00 94.12 87 ALA A C 1
ATOM 693 O O . ALA A 1 87 ? -4.607 7.035 21.177 1.00 94.12 87 ALA A O 1
ATOM 694 N N . ASP A 1 88 ? -6.004 5.525 20.265 1.00 90.81 88 ASP A N 1
ATOM 695 C CA . ASP A 1 88 ? -6.140 4.696 21.453 1.00 90.81 88 ASP A CA 1
ATOM 696 C C . ASP A 1 88 ? -4.856 3.904 21.729 1.00 90.81 88 ASP A C 1
ATOM 698 O O . ASP A 1 88 ? -4.522 2.949 21.026 1.00 90.81 88 ASP A O 1
ATOM 702 N N . ASN A 1 89 ? -4.155 4.314 22.787 1.00 85.31 89 ASN A N 1
ATOM 703 C CA . ASN A 1 89 ? -2.923 3.696 23.273 1.00 85.31 89 ASN A CA 1
ATOM 704 C C . ASN A 1 89 ? -3.127 2.979 24.619 1.00 85.31 89 ASN A C 1
ATOM 706 O O . ASN A 1 89 ? -2.148 2.644 25.288 1.00 85.31 89 ASN A O 1
ATOM 710 N N . GLU A 1 90 ? -4.376 2.772 25.044 1.00 86.25 90 GLU A N 1
ATOM 711 C CA . GLU A 1 90 ? -4.707 2.207 26.350 1.00 86.25 90 GLU A CA 1
ATOM 712 C C . GLU A 1 90 ? -5.328 0.804 26.227 1.00 86.25 90 GLU A C 1
ATOM 714 O O . GLU A 1 90 ? -5.961 0.438 25.234 1.00 86.25 90 GLU A O 1
ATOM 719 N N . GLY A 1 91 ? -5.150 -0.010 27.271 1.00 82.75 91 GLY A N 1
ATOM 720 C CA . GLY A 1 91 ? -5.779 -1.329 27.402 1.00 82.75 91 GLY A CA 1
ATOM 721 C C . GLY A 1 91 ? -5.249 -2.419 26.461 1.00 82.75 91 GLY A C 1
ATOM 722 O O . GLY A 1 91 ? -4.449 -2.184 25.556 1.00 82.75 91 GLY A O 1
ATOM 723 N N . GLU A 1 92 ? -5.711 -3.650 26.675 1.00 85.38 92 GLU A N 1
ATOM 724 C CA . GLU A 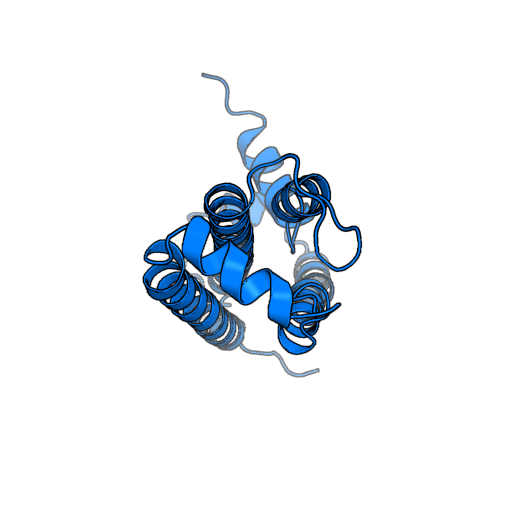1 92 ? -5.389 -4.799 25.821 1.00 85.38 92 GLU A CA 1
ATOM 725 C C . GLU A 1 92 ? -6.254 -4.817 24.554 1.00 85.38 92 GLU A C 1
ATOM 727 O O . GLU A 1 92 ? -7.453 -4.543 24.607 1.00 85.38 92 GLU A O 1
ATOM 732 N N . ASP A 1 93 ? -5.673 -5.217 23.417 1.00 90.31 93 ASP A N 1
ATOM 733 C CA . ASP A 1 93 ? -6.403 -5.399 22.149 1.00 90.31 93 ASP A CA 1
ATOM 734 C C . ASP A 1 93 ? -7.143 -6.746 22.133 1.00 90.31 93 ASP A C 1
ATOM 736 O O . ASP A 1 93 ? -6.972 -7.574 21.244 1.00 90.31 93 ASP A O 1
ATOM 740 N N . SER A 1 94 ? -7.923 -7.008 23.180 1.00 87.31 94 SER A N 1
ATOM 741 C CA . SER A 1 94 ? -8.559 -8.311 23.413 1.00 87.31 94 SER A CA 1
ATOM 742 C C . SER A 1 94 ? -9.503 -8.729 22.284 1.00 87.31 94 SER A C 1
ATOM 744 O O . SER A 1 94 ? -9.628 -9.918 21.999 1.00 87.31 94 SER A O 1
ATOM 746 N N . ASP A 1 95 ? -10.127 -7.767 21.602 1.00 90.12 95 ASP A N 1
ATOM 747 C CA . ASP A 1 95 ? -11.039 -8.028 20.490 1.00 90.12 95 ASP A CA 1
ATOM 748 C C . ASP A 1 95 ? -10.359 -8.071 19.111 1.00 90.12 95 ASP A C 1
ATOM 750 O O . ASP A 1 95 ? -11.026 -8.443 18.148 1.00 90.12 95 ASP A O 1
ATOM 754 N N . GLY A 1 96 ? -9.068 -7.722 19.020 1.00 94.38 96 GLY A N 1
ATOM 755 C CA . GLY A 1 96 ? -8.251 -7.754 17.803 1.00 94.38 96 GLY A CA 1
ATOM 756 C C . GLY A 1 96 ? -8.505 -6.614 16.821 1.00 94.38 96 GLY A C 1
ATOM 757 O O . GLY A 1 96 ? -8.012 -6.648 15.689 1.00 94.38 96 GLY A O 1
ATOM 758 N N . LEU A 1 97 ? -9.283 -5.598 17.200 1.00 94.38 97 LEU A N 1
ATOM 759 C CA . LEU A 1 97 ? -9.631 -4.509 16.296 1.00 94.38 97 LEU A CA 1
ATOM 760 C C . LEU A 1 97 ? -8.419 -3.636 15.947 1.00 94.38 97 LEU A C 1
ATOM 762 O O . LEU A 1 97 ? -8.283 -3.229 14.786 1.00 94.38 97 LEU A O 1
ATOM 766 N N . ARG A 1 98 ? -7.523 -3.354 16.902 1.00 95.75 98 ARG A N 1
ATOM 767 C CA . ARG A 1 98 ? -6.298 -2.589 16.604 1.00 95.75 98 ARG A CA 1
ATOM 768 C C . ARG A 1 98 ? -5.339 -3.416 15.755 1.00 95.75 98 ARG A C 1
ATOM 770 O O . ARG A 1 98 ? -4.784 -2.882 14.795 1.00 95.75 98 ARG A O 1
ATOM 777 N N . SER A 1 99 ? -5.224 -4.712 16.031 1.00 96.44 99 SER A N 1
ATOM 778 C CA . SER A 1 99 ? -4.426 -5.659 15.246 1.00 96.44 99 SER A CA 1
ATOM 779 C C . SER A 1 99 ? -4.902 -5.721 13.797 1.00 96.44 99 SER A C 1
ATOM 781 O O . SER A 1 99 ? -4.108 -5.509 12.882 1.00 96.44 99 SER A O 1
ATOM 783 N N . LEU A 1 100 ? -6.209 -5.877 13.561 1.00 97.62 100 LEU A N 1
ATOM 784 C CA . LEU A 1 100 ? -6.764 -5.869 12.206 1.00 97.62 100 LEU A CA 1
ATOM 785 C C . LEU A 1 100 ? -6.560 -4.521 11.502 1.00 97.62 100 LEU A C 1
ATOM 787 O O . LEU A 1 100 ? -6.181 -4.488 10.333 1.00 97.62 100 LEU A O 1
ATOM 791 N N . THR A 1 101 ? -6.767 -3.404 12.205 1.00 97.75 101 THR A N 1
ATOM 792 C CA . THR A 1 101 ? -6.553 -2.057 11.643 1.00 97.75 101 THR A CA 1
ATOM 793 C C . THR A 1 101 ? -5.107 -1.877 11.184 1.00 97.75 101 THR A C 1
ATOM 795 O O . THR A 1 101 ? -4.853 -1.422 10.066 1.00 97.75 101 THR A O 1
ATOM 798 N N . LYS A 1 102 ? -4.150 -2.304 12.013 1.00 97.50 102 LYS A N 1
ATOM 799 C CA . LYS A 1 102 ? -2.723 -2.273 11.692 1.00 97.50 102 LYS A CA 1
ATOM 800 C C . LYS A 1 102 ? -2.376 -3.210 10.533 1.00 97.50 102 LYS A C 1
ATOM 802 O O . LYS A 1 102 ? -1.629 -2.810 9.643 1.00 97.50 102 LYS A O 1
ATOM 807 N N . ALA A 1 103 ? -2.956 -4.408 10.488 1.00 98.19 103 ALA A N 1
ATOM 808 C CA . ALA A 1 103 ? -2.778 -5.342 9.379 1.00 98.19 103 ALA A CA 1
ATOM 809 C C . ALA A 1 103 ? -3.313 -4.774 8.050 1.00 98.19 103 ALA A C 1
ATOM 811 O O . ALA A 1 103 ? -2.675 -4.936 7.011 1.00 98.19 103 ALA A O 1
ATOM 812 N N . MET A 1 104 ? -4.434 -4.041 8.067 1.00 98.31 104 MET A N 1
ATOM 813 C CA . MET A 1 104 ? -4.957 -3.345 6.883 1.00 98.31 104 MET A CA 1
ATOM 814 C C . MET A 1 104 ? -4.011 -2.244 6.396 1.00 98.31 104 MET A C 1
ATOM 816 O O . MET A 1 104 ? -3.715 -2.186 5.202 1.00 98.31 104 MET A O 1
ATOM 820 N N . MET A 1 105 ? -3.485 -1.413 7.302 1.00 98.06 105 MET A N 1
ATOM 821 C CA . MET A 1 105 ? -2.454 -0.419 6.966 1.00 98.06 105 MET A CA 1
ATOM 822 C C . MET A 1 105 ? -1.225 -1.079 6.344 1.00 98.06 105 MET A C 1
ATOM 824 O O . MET A 1 105 ? -0.700 -0.614 5.333 1.00 98.06 105 MET A O 1
ATOM 828 N N . TRP A 1 106 ? -0.785 -2.185 6.944 1.00 98.00 106 TRP A N 1
ATOM 829 C CA . TRP A 1 106 ? 0.385 -2.926 6.503 1.00 98.00 106 TRP A CA 1
ATOM 830 C C . TRP A 1 106 ? 0.201 -3.549 5.121 1.00 98.00 106 TRP A C 1
ATOM 832 O O . TRP A 1 106 ? 1.086 -3.449 4.273 1.00 98.00 106 TRP A O 1
ATOM 842 N N . TYR A 1 107 ? -0.962 -4.142 4.861 1.00 97.94 107 TYR A N 1
ATOM 843 C CA . TYR A 1 107 ? -1.289 -4.700 3.556 1.00 97.94 107 TYR A CA 1
ATOM 844 C C . TYR A 1 107 ? -1.314 -3.625 2.464 1.00 97.94 107 TYR A C 1
ATOM 846 O O . TYR A 1 107 ? -0.701 -3.810 1.414 1.00 97.94 107 TYR A O 1
ATOM 854 N N . ASP A 1 108 ? -1.968 -2.485 2.718 1.00 97.50 108 ASP A N 1
ATOM 855 C CA . ASP A 1 108 ? -2.005 -1.362 1.772 1.00 97.50 108 ASP A CA 1
ATOM 856 C C . ASP A 1 108 ? -0.590 -0.836 1.487 1.00 97.50 108 ASP A C 1
ATOM 858 O O . ASP A 1 108 ? -0.204 -0.687 0.330 1.00 97.50 108 ASP A O 1
ATOM 862 N N . TYR A 1 109 ? 0.244 -0.690 2.524 1.00 96.75 109 TYR A N 1
ATOM 863 C CA . TYR A 1 109 ? 1.658 -0.352 2.352 1.00 96.75 109 TYR A CA 1
ATOM 864 C C . TYR A 1 109 ? 2.399 -1.343 1.443 1.00 96.75 109 TYR A C 1
ATOM 866 O O . TYR A 1 109 ? 3.108 -0.907 0.541 1.00 96.75 109 TYR A O 1
ATOM 874 N N . ARG A 1 110 ? 2.221 -2.660 1.611 1.00 97.06 110 ARG A N 1
ATOM 875 C CA . ARG A 1 110 ? 2.903 -3.664 0.768 1.00 97.06 110 ARG A CA 1
ATOM 876 C C . ARG A 1 110 ? 2.449 -3.642 -0.691 1.00 97.06 110 ARG A C 1
ATOM 878 O O . ARG A 1 110 ? 3.259 -3.874 -1.587 1.00 97.06 110 ARG A O 1
ATOM 885 N N . VAL A 1 111 ? 1.192 -3.290 -0.954 1.00 95.25 111 VAL A N 1
ATOM 886 C CA . VAL A 1 111 ? 0.726 -3.030 -2.326 1.00 95.25 111 VAL A CA 1
ATOM 887 C C . VAL A 1 111 ? 1.381 -1.771 -2.901 1.00 95.25 111 VAL A C 1
ATOM 889 O O . VAL A 1 111 ? 1.790 -1.755 -4.064 1.00 95.25 111 VAL A O 1
ATOM 892 N N . GLN A 1 112 ? 1.538 -0.727 -2.091 1.00 95.31 112 GLN A N 1
ATOM 893 C CA . GLN A 1 112 ? 2.171 0.523 -2.513 1.00 95.31 112 GLN A CA 1
ATOM 894 C C . GLN A 1 112 ? 3.683 0.389 -2.715 1.00 95.31 112 GLN A C 1
ATOM 896 O O . GLN A 1 112 ? 4.224 0.967 -3.656 1.00 95.31 112 GLN A O 1
ATOM 901 N N . GLU A 1 113 ? 4.344 -0.427 -1.898 1.00 95.81 113 GLU A N 1
ATOM 902 C CA . GLU A 1 113 ? 5.739 -0.827 -2.065 1.00 95.81 113 GLU A CA 1
ATOM 903 C C . GLU A 1 113 ? 5.947 -1.487 -3.432 1.00 95.81 113 GLU A C 1
ATOM 905 O O . GLU A 1 113 ? 6.799 -1.040 -4.199 1.00 95.81 113 GLU A O 1
ATOM 910 N N . PHE A 1 114 ? 5.103 -2.460 -3.799 1.00 94.44 114 PHE A N 1
ATOM 911 C CA . PHE A 1 114 ? 5.125 -3.044 -5.142 1.00 94.44 114 PHE A CA 1
ATOM 912 C C . PHE A 1 114 ? 4.917 -1.987 -6.237 1.00 94.44 114 PHE A C 1
ATOM 914 O O . PHE A 1 114 ? 5.647 -1.964 -7.229 1.00 94.44 114 PHE A O 1
ATOM 921 N N . ASN A 1 115 ? 3.919 -1.110 -6.082 1.00 93.88 115 ASN A N 1
ATOM 922 C CA . ASN A 1 115 ? 3.606 -0.087 -7.082 1.00 93.88 115 ASN A CA 1
ATOM 923 C C . ASN A 1 115 ? 4.789 0.863 -7.321 1.00 93.88 115 ASN A C 1
ATOM 925 O O . ASN A 1 115 ? 5.054 1.227 -8.470 1.00 93.88 115 ASN A O 1
ATOM 929 N N . LEU A 1 116 ? 5.502 1.238 -6.257 1.00 94.38 116 LEU A N 1
ATOM 930 C CA . LEU A 1 116 ? 6.681 2.093 -6.327 1.00 94.38 116 LEU A CA 1
ATOM 931 C C . LEU A 1 116 ? 7.879 1.359 -6.941 1.00 94.38 116 LEU A C 1
ATOM 933 O O . LEU A 1 116 ? 8.479 1.865 -7.887 1.00 94.38 116 LEU A O 1
ATOM 937 N N . ALA A 1 117 ? 8.181 0.151 -6.461 1.00 94.06 117 ALA A N 1
ATOM 938 C CA . ALA A 1 117 ? 9.233 -0.712 -6.997 1.00 94.06 117 ALA A CA 1
ATOM 939 C C . ALA A 1 117 ? 9.073 -0.924 -8.511 1.00 94.06 117 ALA A C 1
ATOM 941 O O . ALA A 1 117 ? 9.992 -0.704 -9.302 1.00 94.06 117 ALA A O 1
ATOM 942 N N . HIS A 1 118 ? 7.857 -1.274 -8.937 1.00 92.38 118 HIS A N 1
ATOM 943 C CA . HIS A 1 118 ? 7.523 -1.466 -10.343 1.00 92.38 118 HIS A CA 1
ATOM 944 C C . HIS A 1 118 ? 7.677 -0.178 -11.163 1.00 92.38 118 HIS A C 1
ATOM 946 O O . HIS A 1 118 ? 8.183 -0.229 -12.284 1.00 92.38 118 HIS A O 1
ATOM 952 N N . LEU A 1 119 ? 7.278 0.979 -10.622 1.00 93.06 119 LEU A N 1
ATOM 953 C CA . LEU A 1 119 ? 7.470 2.269 -11.286 1.00 93.06 119 LEU A CA 1
ATOM 954 C C . LEU A 1 119 ? 8.958 2.553 -11.541 1.00 93.06 119 LEU A C 1
ATOM 956 O O . LEU A 1 119 ? 9.321 2.928 -12.656 1.00 93.06 119 LEU A O 1
ATOM 960 N N . TYR A 1 120 ? 9.815 2.335 -10.542 1.00 92.88 120 TYR A N 1
ATOM 961 C CA . TYR A 1 120 ? 11.256 2.545 -10.682 1.00 92.88 120 TYR A CA 1
ATOM 962 C C . TYR A 1 120 ? 11.911 1.559 -11.650 1.00 92.88 120 TYR A C 1
ATOM 964 O O . TYR A 1 120 ? 12.736 1.980 -12.459 1.00 92.88 120 TYR A O 1
ATOM 972 N N . LEU A 1 121 ? 11.503 0.288 -11.641 1.00 92.75 121 LEU A N 1
ATOM 973 C CA . LEU A 1 121 ? 11.948 -0.689 -12.639 1.00 92.75 121 LEU A CA 1
ATOM 974 C C . LEU A 1 121 ? 11.588 -0.239 -14.063 1.00 92.75 121 LEU A C 1
ATOM 976 O O . LEU A 1 121 ? 12.416 -0.297 -14.968 1.00 92.75 121 LEU A O 1
ATOM 980 N N . VAL A 1 122 ? 10.373 0.277 -14.274 1.00 91.88 122 VAL A N 1
ATOM 981 C CA . VAL A 1 122 ? 9.967 0.816 -15.581 1.00 91.88 122 VAL A CA 1
ATOM 982 C C . VAL A 1 122 ? 10.824 2.022 -15.979 1.00 91.88 122 VAL A C 1
ATOM 984 O O . VAL A 1 122 ? 11.255 2.101 -17.131 1.00 91.88 122 VAL A O 1
ATOM 987 N N . PHE A 1 123 ? 11.113 2.935 -15.048 1.00 93.31 123 PHE A N 1
ATOM 988 C CA . PHE A 1 123 ? 12.007 4.063 -15.315 1.00 93.31 123 PHE A CA 1
ATOM 989 C C . PHE A 1 123 ? 13.422 3.620 -15.684 1.00 93.31 123 PHE A C 1
ATOM 991 O O . PHE A 1 123 ? 13.989 4.170 -16.626 1.00 93.31 123 PHE A O 1
ATOM 998 N N . ALA A 1 124 ? 13.971 2.627 -14.985 1.00 92.31 124 ALA A N 1
ATOM 999 C CA . ALA A 1 124 ? 15.309 2.113 -15.250 1.00 92.31 124 ALA A CA 1
ATOM 1000 C C . ALA A 1 124 ? 15.425 1.497 -16.654 1.00 92.31 124 ALA A C 1
ATOM 1002 O O . ALA A 1 124 ? 16.415 1.724 -17.346 1.00 92.31 124 ALA A O 1
ATOM 1003 N N . GLU A 1 125 ? 14.394 0.774 -17.099 1.00 91.75 125 GLU A N 1
ATOM 1004 C CA . GLU A 1 125 ? 14.447 0.005 -18.346 1.00 91.75 125 GLU A CA 1
ATOM 1005 C C . GLU A 1 125 ? 14.031 0.789 -19.594 1.00 91.75 125 GLU A C 1
ATOM 1007 O O . GLU A 1 125 ? 14.586 0.589 -20.677 1.00 91.75 125 GLU A O 1
ATOM 1012 N N . ILE A 1 126 ? 13.019 1.656 -19.486 1.00 91.44 126 ILE A N 1
ATOM 1013 C CA . ILE A 1 126 ? 12.457 2.367 -20.649 1.00 91.44 126 ILE A CA 1
ATOM 1014 C C . ILE A 1 126 ? 12.316 3.876 -20.454 1.00 91.44 126 ILE A C 1
ATOM 1016 O O . ILE A 1 126 ? 11.847 4.563 -21.366 1.00 91.44 126 ILE A O 1
ATOM 1020 N N . GLY A 1 127 ? 12.719 4.407 -19.302 1.00 92.38 127 GLY A N 1
ATOM 1021 C CA . GLY A 1 127 ? 12.528 5.812 -18.962 1.00 92.38 127 GLY A CA 1
ATOM 1022 C C . GLY A 1 127 ? 11.057 6.196 -18.775 1.00 92.38 127 GLY A C 1
ATOM 1023 O O . GLY A 1 127 ? 10.148 5.366 -18.751 1.00 92.38 127 GLY A O 1
ATOM 1024 N N . ASP A 1 128 ? 10.812 7.495 -18.644 1.00 91.44 128 ASP A N 1
ATOM 1025 C CA . ASP A 1 128 ? 9.495 8.068 -18.358 1.00 91.44 128 ASP A CA 1
ATOM 1026 C C . ASP A 1 128 ? 8.672 8.402 -19.615 1.00 91.44 128 ASP A C 1
ATOM 1028 O O . ASP A 1 128 ? 7.446 8.486 -19.540 1.00 91.44 128 ASP A O 1
ATOM 1032 N N . LYS A 1 129 ? 9.331 8.559 -20.770 1.00 89.56 129 LYS A N 1
ATOM 1033 C CA . LYS A 1 129 ? 8.726 9.014 -22.039 1.00 89.56 129 LYS A CA 1
ATOM 1034 C C . LYS A 1 129 ? 8.386 7.895 -23.023 1.00 89.56 129 LYS A C 1
ATOM 1036 O O . LYS A 1 129 ? 7.733 8.151 -24.034 1.00 89.56 129 LYS A O 1
ATOM 1041 N N . THR A 1 130 ? 8.811 6.662 -22.759 1.00 89.81 130 THR A N 1
ATOM 1042 C CA . THR A 1 130 ? 8.552 5.537 -23.664 1.00 89.81 130 THR A CA 1
ATOM 1043 C C . THR A 1 130 ? 7.154 4.972 -23.449 1.00 89.81 130 THR A C 1
ATOM 1045 O O . THR A 1 130 ? 6.768 4.606 -22.340 1.00 89.81 130 THR A O 1
ATOM 1048 N N . VAL A 1 131 ? 6.399 4.835 -24.538 1.00 86.94 131 VAL A N 1
ATOM 1049 C CA . VAL A 1 131 ? 5.070 4.217 -24.514 1.00 86.94 131 VAL A CA 1
ATOM 1050 C C . VAL A 1 131 ? 5.192 2.700 -24.315 1.00 86.94 131 VAL A C 1
ATOM 1052 O O . VAL A 1 131 ? 6.012 2.025 -24.945 1.00 86.94 131 VAL A O 1
ATOM 1055 N N . GLY A 1 132 ? 4.369 2.146 -23.424 1.00 85.31 132 GLY A N 1
ATOM 1056 C CA . GLY A 1 132 ? 4.263 0.710 -23.171 1.00 85.31 132 GLY A CA 1
ATOM 1057 C C . GLY A 1 132 ? 3.753 -0.076 -24.386 1.00 85.31 132 GLY A C 1
ATOM 1058 O O . GLY A 1 132 ? 3.141 0.478 -25.293 1.00 85.31 132 GLY A O 1
ATOM 1059 N N . LEU A 1 133 ? 3.936 -1.400 -24.382 1.00 83.88 133 LEU A N 1
ATOM 1060 C CA . LEU A 1 133 ? 3.560 -2.278 -25.509 1.00 83.88 133 LEU A CA 1
ATOM 1061 C C . LEU A 1 133 ? 2.060 -2.236 -25.880 1.00 83.88 133 LEU A C 1
ATOM 1063 O O . LEU A 1 133 ? 1.694 -2.579 -27.002 1.00 83.88 133 LEU A O 1
ATOM 1067 N N . LYS A 1 134 ? 1.196 -1.783 -24.960 1.00 82.62 134 LYS A N 1
ATOM 1068 C CA . LYS A 1 134 ? -0.247 -1.557 -25.171 1.00 82.62 134 LYS A CA 1
ATOM 1069 C C . LYS A 1 134 ? -0.668 -0.082 -25.142 1.00 82.62 134 LYS A C 1
ATOM 1071 O O . LYS A 1 134 ? -1.831 0.218 -24.909 1.00 82.62 134 LYS A O 1
ATOM 1076 N N . GLY A 1 135 ? 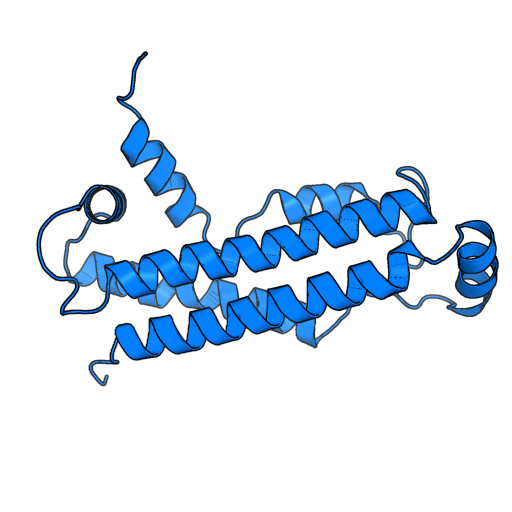0.259 0.855 -25.332 1.00 83.00 135 GLY A N 1
ATOM 1077 C CA . GLY A 1 135 ? -0.073 2.285 -25.328 1.00 83.00 135 GLY A CA 1
ATOM 1078 C C . GLY A 1 135 ? -0.118 2.937 -23.939 1.00 83.00 135 GLY A C 1
ATOM 1079 O O . GLY A 1 135 ? -0.343 4.138 -23.843 1.00 83.00 135 GLY A O 1
ATOM 1080 N N . GLY A 1 136 ? 0.100 2.174 -22.861 1.00 82.31 136 GLY A N 1
ATOM 1081 C CA . GLY A 1 136 ? 0.149 2.712 -21.499 1.00 82.31 136 GLY A CA 1
ATOM 1082 C C . GLY A 1 136 ? 1.347 3.639 -21.277 1.00 82.31 136 GLY A C 1
ATOM 1083 O O . GLY A 1 136 ? 2.408 3.443 -21.870 1.00 82.31 136 GLY A O 1
ATOM 1084 N N . THR A 1 137 ? 1.185 4.629 -20.401 1.00 85.38 137 THR A N 1
ATOM 1085 C CA . THR A 1 137 ? 2.238 5.585 -20.027 1.00 85.38 137 THR A CA 1
ATOM 1086 C C . THR A 1 137 ? 2.644 5.406 -18.567 1.00 85.38 137 THR A C 1
ATOM 1088 O O . THR A 1 137 ? 1.873 4.900 -17.748 1.00 85.38 137 THR A O 1
ATOM 1091 N N . THR A 1 138 ? 3.839 5.870 -18.209 1.00 88.75 138 THR A N 1
ATOM 1092 C CA . THR A 1 138 ? 4.313 5.927 -16.813 1.00 88.75 138 THR A CA 1
ATOM 1093 C C . THR A 1 138 ? 3.390 6.752 -15.910 1.00 88.75 138 THR A C 1
ATOM 1095 O O . THR A 1 138 ? 3.217 6.422 -14.739 1.00 88.75 138 THR A O 1
ATOM 1098 N N . GLY A 1 139 ? 2.679 7.740 -16.466 1.00 90.12 139 GLY A N 1
ATOM 1099 C CA . GLY A 1 139 ? 1.639 8.496 -15.760 1.00 90.12 139 GLY A CA 1
ATOM 1100 C C . GLY A 1 139 ? 0.517 7.624 -15.180 1.00 90.12 139 GLY A C 1
ATOM 1101 O O . GLY A 1 139 ? -0.009 7.932 -14.110 1.00 90.12 139 GLY A O 1
ATOM 1102 N N . TYR A 1 140 ? 0.178 6.500 -15.824 1.00 88.88 140 TYR A N 1
ATOM 1103 C CA . TYR A 1 140 ? -0.768 5.532 -15.258 1.00 88.88 140 TYR A CA 1
ATOM 1104 C C . TYR A 1 140 ? -0.226 4.887 -13.974 1.00 88.88 140 TYR A C 1
ATOM 1106 O O . TYR A 1 140 ? -0.959 4.767 -12.993 1.00 88.88 140 TYR A O 1
ATOM 1114 N N . LEU A 1 141 ? 1.056 4.513 -13.963 1.00 90.75 141 LEU A N 1
ATOM 1115 C CA . LEU A 1 141 ? 1.715 3.903 -12.807 1.00 90.75 141 LEU A CA 1
ATOM 1116 C C . LEU A 1 141 ? 1.853 4.900 -11.650 1.00 90.75 141 LEU A C 1
ATOM 1118 O O . LEU A 1 141 ? 1.547 4.550 -10.515 1.00 90.75 141 LEU A O 1
ATOM 1122 N N . ILE A 1 142 ? 2.188 6.161 -11.942 1.00 92.38 142 ILE A N 1
ATOM 1123 C CA . ILE A 1 142 ? 2.205 7.246 -10.944 1.00 92.38 142 ILE A CA 1
ATOM 1124 C C . ILE A 1 142 ? 0.810 7.434 -10.332 1.00 92.38 142 ILE A C 1
ATOM 1126 O O . ILE A 1 142 ? 0.651 7.498 -9.114 1.00 92.38 142 ILE A O 1
ATOM 1130 N N . LYS A 1 143 ? -0.238 7.477 -11.167 1.00 92.38 143 LYS A N 1
ATOM 1131 C CA . LYS A 1 143 ? -1.622 7.588 -10.687 1.00 92.38 143 LYS A CA 1
ATOM 1132 C C . LYS A 1 143 ? -2.036 6.385 -9.839 1.00 92.38 143 LYS A C 1
ATOM 1134 O O . LYS A 1 143 ? -2.821 6.557 -8.912 1.00 92.38 143 LYS A O 1
ATOM 1139 N N . ARG A 1 144 ? -1.558 5.184 -10.172 1.00 90.06 144 ARG A N 1
ATOM 1140 C CA . ARG A 1 144 ? -1.805 3.966 -9.395 1.00 90.06 144 ARG A CA 1
ATOM 1141 C C . ARG A 1 144 ? -1.111 4.032 -8.034 1.00 90.06 144 ARG A C 1
ATOM 1143 O O . ARG A 1 144 ? -1.784 3.820 -7.036 1.00 90.06 144 ARG A O 1
ATOM 1150 N N . TYR A 1 145 ? 0.168 4.404 -7.992 1.00 90.50 145 TYR A N 1
ATOM 1151 C CA . TYR A 1 145 ? 0.907 4.608 -6.742 1.00 90.50 145 TYR A CA 1
ATOM 1152 C C . TYR A 1 145 ? 0.236 5.644 -5.824 1.00 90.50 145 TYR A C 1
ATOM 1154 O O . TYR A 1 145 ? 0.244 5.486 -4.616 1.00 90.50 145 TYR A O 1
ATOM 1162 N N . ASN A 1 146 ? -0.441 6.662 -6.355 1.00 90.88 146 ASN A N 1
ATOM 1163 C CA . ASN A 1 146 ? -1.162 7.642 -5.529 1.00 90.88 146 ASN A CA 1
ATOM 1164 C C . ASN A 1 146 ? -2.564 7.186 -5.061 1.00 90.88 146 ASN A C 1
ATOM 1166 O O . ASN A 1 146 ? -3.355 8.011 -4.605 1.00 90.88 146 ASN A O 1
ATOM 1170 N N . LYS A 1 147 ? -2.928 5.903 -5.206 1.00 93.38 147 LYS A N 1
ATOM 1171 C CA . LYS A 1 147 ? -4.263 5.382 -4.862 1.00 93.38 147 LYS A CA 1
ATOM 1172 C C . LYS A 1 147 ? -4.207 4.218 -3.878 1.00 93.38 147 LYS A C 1
ATOM 1174 O O . LYS A 1 147 ? -4.188 3.056 -4.283 1.00 93.38 147 LYS A O 1
ATOM 1179 N N . PHE A 1 148 ? -4.347 4.548 -2.601 1.00 95.50 148 PHE A N 1
ATOM 1180 C CA . PHE A 1 148 ? -4.504 3.582 -1.516 1.00 95.50 148 PHE A CA 1
ATOM 1181 C C . PHE A 1 148 ? -5.688 2.620 -1.725 1.00 95.50 148 PHE A C 1
ATOM 1183 O O . PHE A 1 148 ? -6.699 2.952 -2.368 1.00 95.50 148 PHE A O 1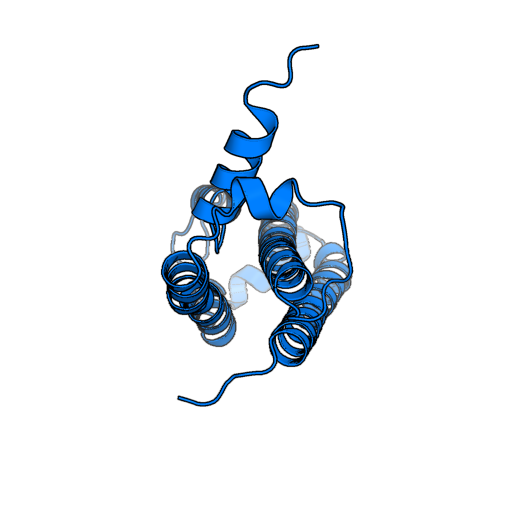
ATOM 1190 N N . LEU A 1 149 ? -5.574 1.411 -1.176 1.00 96.50 149 LEU A N 1
ATOM 1191 C CA . LEU A 1 149 ? -6.683 0.461 -1.072 1.00 96.50 149 LEU A CA 1
ATOM 1192 C C . LEU A 1 149 ? -7.747 0.966 -0.095 1.00 96.50 149 LEU A C 1
ATOM 1194 O O . LEU A 1 149 ? -8.939 0.823 -0.379 1.00 96.50 149 LEU A O 1
ATOM 1198 N N . PHE A 1 150 ? -7.317 1.600 1.001 1.00 97.75 150 PHE A N 1
ATOM 1199 C CA . PHE A 1 150 ? -8.173 2.048 2.103 1.00 97.75 150 PHE A CA 1
ATOM 1200 C C . PHE A 1 150 ? -8.096 3.570 2.315 1.00 97.75 150 PHE A C 1
ATOM 1202 O O . PHE A 1 150 ? -7.668 4.017 3.376 1.00 97.75 150 PHE A O 1
ATOM 1209 N N . PRO A 1 151 ? -8.514 4.412 1.348 1.00 97.00 151 PRO A N 1
ATOM 1210 C CA . PRO A 1 151 ? -8.312 5.865 1.420 1.00 97.00 151 PRO A CA 1
ATOM 1211 C C . PRO A 1 151 ? -8.869 6.496 2.704 1.00 97.00 151 PRO A C 1
ATOM 1213 O O . PRO A 1 151 ? -8.165 7.244 3.366 1.00 97.00 151 PRO A O 1
ATOM 1216 N N . LYS A 1 152 ? -10.071 6.096 3.137 1.00 97.50 152 LYS A N 1
ATOM 1217 C CA . LYS A 1 152 ? -10.696 6.601 4.373 1.00 97.50 152 LYS A CA 1
ATOM 1218 C C . LYS A 1 152 ? -9.930 6.242 5.655 1.00 97.50 152 LYS A C 1
ATOM 1220 O O . LYS A 1 152 ? -10.076 6.931 6.665 1.00 97.50 152 LYS A O 1
ATOM 1225 N N . LEU A 1 153 ? -9.148 5.158 5.636 1.00 97.81 153 LEU A N 1
ATOM 1226 C CA . LEU A 1 153 ? -8.252 4.815 6.739 1.00 97.81 153 LEU A CA 1
ATOM 1227 C C . LEU A 1 153 ? -7.151 5.870 6.840 1.00 97.81 153 LEU A C 1
ATOM 1229 O O . LEU A 1 153 ? -6.952 6.445 7.906 1.00 97.81 153 LEU A O 1
ATOM 1233 N N . TRP A 1 154 ? -6.490 6.165 5.722 1.00 96.81 154 TRP A N 1
ATOM 1234 C CA . TRP A 1 154 ? -5.438 7.178 5.655 1.00 96.81 154 TRP A CA 1
ATOM 1235 C C . TRP A 1 154 ? -5.972 8.589 5.920 1.00 96.81 154 TRP A C 1
ATOM 1237 O O . TRP A 1 154 ? -5.334 9.353 6.638 1.00 96.81 154 TRP A O 1
ATOM 1247 N N . ASP A 1 155 ? -7.181 8.910 5.456 1.00 97.25 155 ASP A N 1
ATOM 1248 C CA . ASP A 1 155 ? -7.853 10.164 5.811 1.00 97.25 155 ASP A CA 1
ATOM 1249 C C . ASP A 1 155 ? -8.060 10.272 7.331 1.00 97.25 155 ASP A C 1
ATOM 1251 O O . ASP A 1 155 ? -7.864 11.335 7.910 1.00 97.25 155 ASP A O 1
ATOM 1255 N N . SER A 1 156 ? -8.364 9.163 8.014 1.00 97.31 156 SER A N 1
ATOM 1256 C CA . SER A 1 156 ? -8.523 9.155 9.476 1.00 97.31 156 SER A CA 1
ATOM 1257 C C . SER A 1 156 ? -7.213 9.410 10.232 1.00 97.31 156 SER A C 1
ATOM 1259 O O . SER A 1 156 ? -7.262 9.908 11.355 1.00 97.31 156 SER A O 1
ATOM 1261 N N . LEU A 1 157 ? -6.051 9.114 9.634 1.00 96.00 157 LEU A N 1
ATOM 1262 C CA . LEU A 1 157 ? -4.757 9.545 10.177 1.00 96.00 157 LEU A CA 1
ATOM 1263 C C . LEU A 1 157 ? -4.583 11.061 10.053 1.00 96.00 157 LEU A C 1
ATOM 1265 O O . LEU A 1 157 ? -4.127 11.691 11.001 1.00 96.00 157 LEU A O 1
ATOM 1269 N N . ASN A 1 158 ? -4.992 11.665 8.933 1.00 95.69 158 ASN A N 1
ATOM 1270 C CA . ASN A 1 158 ? -4.982 13.126 8.811 1.00 95.69 158 ASN A CA 1
ATOM 1271 C C . ASN A 1 158 ? -5.873 13.764 9.889 1.00 95.69 158 ASN A C 1
ATOM 1273 O O . ASN A 1 158 ? -5.466 14.729 10.530 1.00 95.69 158 ASN A O 1
ATOM 1277 N N . GLU A 1 159 ? -7.046 13.179 10.152 1.00 96.00 159 GLU A N 1
ATOM 1278 C CA . GLU A 1 159 ? -7.941 13.646 11.218 1.00 96.00 159 GLU A CA 1
ATOM 1279 C C . GLU A 1 159 ? -7.355 13.482 12.624 1.00 96.00 159 GLU A C 1
ATOM 1281 O O . GLU A 1 159 ? -7.575 14.345 13.474 1.00 96.00 159 GLU A O 1
ATOM 1286 N N . LEU A 1 160 ? -6.600 12.408 12.881 1.00 95.12 160 LEU A N 1
ATOM 1287 C CA . LEU A 1 160 ? -5.895 12.207 14.151 1.00 95.12 160 LEU A CA 1
ATOM 1288 C C . LEU A 1 160 ? -4.899 13.344 14.429 1.00 95.12 160 LEU A C 1
ATOM 1290 O O . LEU A 1 160 ? -4.818 13.833 15.553 1.00 95.12 160 LEU A O 1
ATOM 1294 N N . TYR A 1 161 ? -4.159 13.773 13.407 1.00 94.81 161 TYR A N 1
ATOM 1295 C CA . TYR A 1 161 ? -3.097 14.774 13.538 1.00 94.81 161 TYR A CA 1
ATOM 1296 C C . TYR A 1 161 ? -3.532 16.206 13.198 1.00 94.81 161 TYR A C 1
ATOM 1298 O O . TYR A 1 161 ? -2.699 17.109 13.235 1.00 94.81 161 TYR A O 1
ATOM 1306 N N . LYS A 1 162 ? -4.812 16.457 12.896 1.00 93.81 162 LYS A N 1
ATOM 1307 C CA . LYS A 1 162 ? -5.292 17.766 12.407 1.00 93.81 162 LYS A CA 1
ATOM 1308 C C . LYS A 1 162 ? -4.976 18.950 13.333 1.00 93.81 162 LYS A C 1
ATOM 1310 O O . LYS A 1 162 ? -4.787 20.068 12.861 1.00 93.81 162 LYS A O 1
ATOM 1315 N N . ASP A 1 163 ? -4.921 18.697 14.641 1.00 90.00 163 ASP A N 1
ATOM 1316 C CA . ASP A 1 163 ? -4.683 19.707 15.676 1.00 90.00 163 ASP A CA 1
ATOM 1317 C C . ASP A 1 163 ? -3.212 19.739 16.140 1.00 90.00 163 ASP A C 1
ATOM 1319 O O . ASP A 1 163 ? -2.847 20.561 16.983 1.00 90.00 163 ASP A O 1
ATOM 1323 N N . PHE A 1 164 ? -2.346 18.879 15.585 1.00 91.19 164 PHE A N 1
ATOM 1324 C CA . PHE A 1 164 ? -0.912 18.889 15.867 1.00 91.19 164 PHE A CA 1
ATOM 1325 C C . PHE A 1 164 ? -0.260 20.102 15.190 1.00 91.19 164 PHE A C 1
ATOM 1327 O O . PHE A 1 164 ? -0.019 20.113 13.983 1.00 91.19 164 PHE A O 1
ATOM 1334 N N . LYS A 1 165 ? 0.016 21.144 15.978 1.00 81.75 165 LYS A N 1
ATOM 1335 C CA . LYS A 1 165 ? 0.785 22.321 15.559 1.00 81.75 165 LYS A CA 1
ATOM 1336 C C . LYS A 1 165 ? 2.134 22.308 16.273 1.00 81.75 165 LYS A C 1
ATOM 1338 O O . LYS A 1 165 ? 2.168 22.226 17.498 1.00 81.75 165 LYS A O 1
ATOM 1343 N N . THR A 1 166 ? 3.213 22.360 15.494 1.00 67.81 166 THR A N 1
ATOM 1344 C CA . THR A 1 166 ? 4.584 22.629 15.964 1.00 67.81 166 THR A CA 1
ATOM 1345 C C . THR A 1 166 ? 4.759 24.079 16.367 1.00 67.81 166 THR A C 1
ATOM 1347 O O . THR A 1 166 ? 4.211 24.937 15.634 1.00 67.81 166 THR A O 1
#

pLDDT: mean 90.98, std 9.06, range [37.16, 98.31]

Secondary structure (DSSP, 8-state):
-----HHHHHHHHHHHHHHHHHHHHHHHHHHTTS-HHHHHHHHTTSTT--GGG-HHHHHHHHHHHHTHHHHHHHHHHTT--HHHHHH---S--TTSHHHHHHHHHHHHHHHHHHHHHHHHHHHHHHTTTPPPTTS--HHHHHHHHT--S-HHHHHHHHHHHTT---

Radius of gyration: 19.49 Å; chains: 1; bounding box: 44×38×57 Å

Foldseek 3Di:
DDLDQLQVVLVVLLVVLVVLQVVLVVCLVPLVPDALVNVVVVLVVCALDDPVVVVVLVVVLVVLLVVQVVLVVVCVVVVHDLLNLVVDPDDDCVRNNNSNLVSNVSSQVSNLSSLVSVLVSCCRRPRQPDADSNRDGSVVSVVVSVDTSHVVNVVSVCVNCVPPDD